Protein AF-A0A821GFJ9-F1 (afdb_monomer_lite)

Structure (mmCIF, N/CA/C/O backbone):
data_AF-A0A821GFJ9-F1
#
_entry.id   AF-A0A821GFJ9-F1
#
loop_
_atom_site.group_PDB
_atom_site.id
_atom_site.type_symbol
_atom_site.label_atom_id
_atom_site.label_alt_id
_atom_site.label_comp_id
_atom_site.label_asym_id
_atom_site.label_entity_id
_atom_site.label_seq_id
_atom_site.pdbx_PDB_ins_code
_atom_site.Cartn_x
_atom_site.Cartn_y
_atom_site.Cartn_z
_atom_site.occupancy
_atom_site.B_iso_or_equiv
_atom_site.auth_seq_id
_atom_site.auth_comp_id
_atom_site.auth_asym_id
_atom_site.auth_atom_id
_atom_site.pdbx_PDB_model_num
ATOM 1 N N . CYS A 1 1 ? -4.600 13.413 -2.734 1.00 59.47 1 CYS A N 1
ATOM 2 C CA . CYS A 1 1 ? -5.164 12.152 -3.222 1.00 59.47 1 CYS A CA 1
ATOM 3 C C . CYS A 1 1 ? -5.740 12.425 -4.587 1.00 59.47 1 CYS A C 1
ATOM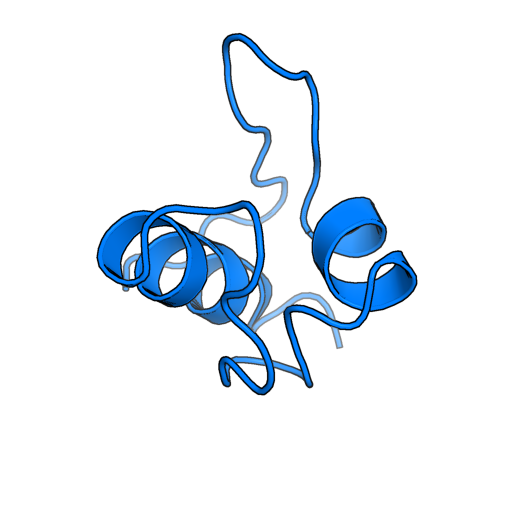 5 O O . CYS A 1 1 ? -6.786 13.052 -4.689 1.00 59.47 1 CYS A O 1
ATOM 7 N N . SER A 1 2 ? -4.965 12.108 -5.614 1.00 51.81 2 SER A N 1
ATOM 8 C CA . SER A 1 2 ? -5.441 12.200 -6.985 1.00 51.81 2 SER A CA 1
ATOM 9 C C . SER A 1 2 ? -5.859 10.791 -7.342 1.00 51.81 2 SER A C 1
ATOM 11 O O . SER A 1 2 ? -5.024 9.892 -7.363 1.00 51.81 2 SER A O 1
ATOM 13 N N . ASP A 1 3 ? -7.161 10.611 -7.475 1.00 49.81 3 ASP A N 1
ATOM 14 C CA . ASP A 1 3 ? -7.786 9.339 -7.780 1.00 49.81 3 ASP A CA 1
ATOM 15 C C . ASP A 1 3 ? -7.255 8.814 -9.120 1.00 49.81 3 ASP A C 1
ATOM 17 O O . ASP A 1 3 ? -7.354 9.495 -10.144 1.00 49.81 3 ASP A O 1
ATOM 21 N N . LEU A 1 4 ? -6.612 7.647 -9.097 1.00 55.69 4 LEU A N 1
ATOM 22 C CA . LEU A 1 4 ? -6.160 6.968 -10.304 1.00 55.69 4 LEU A CA 1
ATOM 23 C C . LEU A 1 4 ? -6.890 5.637 -10.376 1.00 55.69 4 LEU A C 1
ATOM 25 O O . LEU A 1 4 ? -6.487 4.649 -9.761 1.00 55.69 4 LEU A O 1
ATOM 29 N N . ALA A 1 5 ? -7.962 5.616 -11.164 1.00 54.97 5 ALA A N 1
ATOM 30 C CA . ALA A 1 5 ? -8.544 4.371 -11.632 1.00 54.97 5 ALA A CA 1
ATOM 31 C C . ALA A 1 5 ? -7.425 3.501 -12.237 1.00 54.97 5 ALA A C 1
ATOM 33 O O . ALA A 1 5 ? -6.756 3.913 -13.185 1.00 54.97 5 ALA A O 1
ATOM 34 N N . GLY A 1 6 ? -7.203 2.318 -11.656 1.00 60.25 6 GLY A N 1
ATOM 35 C CA . GLY A 1 6 ? -6.118 1.418 -12.057 1.00 60.25 6 GLY A CA 1
ATOM 36 C C . GLY A 1 6 ? -4.772 1.669 -11.371 1.00 60.25 6 GLY A C 1
ATOM 37 O O . GLY A 1 6 ? -3.742 1.353 -11.962 1.00 60.25 6 GLY A O 1
ATOM 38 N N . TYR A 1 7 ? -4.758 2.231 -10.154 1.00 71.00 7 TYR A N 1
ATOM 39 C CA . TYR A 1 7 ? -3.530 2.373 -9.367 1.00 71.00 7 TYR A CA 1
ATOM 40 C C . TYR A 1 7 ? -2.735 1.056 -9.293 1.00 71.00 7 TYR A C 1
ATOM 42 O O . TYR A 1 7 ? -3.255 0.005 -8.900 1.00 71.00 7 TYR A O 1
ATOM 50 N N . PHE A 1 8 ? -1.456 1.163 -9.651 1.00 73.00 8 PHE A N 1
ATOM 51 C CA . PHE A 1 8 ? -0.457 0.106 -9.643 1.00 73.00 8 PHE A CA 1
ATOM 52 C C . PHE A 1 8 ? 0.836 0.672 -9.054 1.00 73.00 8 PHE A C 1
ATOM 54 O O . PHE A 1 8 ? 1.372 1.663 -9.554 1.00 73.00 8 PHE A O 1
ATOM 61 N N . GLU A 1 9 ? 1.329 0.054 -7.987 1.00 77.00 9 GLU A N 1
ATOM 62 C CA . GLU A 1 9 ? 2.580 0.430 -7.345 1.00 77.00 9 GLU A CA 1
ATOM 63 C C . GLU A 1 9 ? 3.761 -0.119 -8.150 1.00 77.00 9 GLU A C 1
ATOM 65 O O . GLU A 1 9 ? 4.081 -1.312 -8.106 1.00 77.00 9 GLU A O 1
ATOM 70 N N . GLU A 1 10 ? 4.433 0.758 -8.894 1.00 68.88 10 GLU A N 1
ATOM 71 C CA . GLU A 1 10 ? 5.673 0.390 -9.571 1.00 68.88 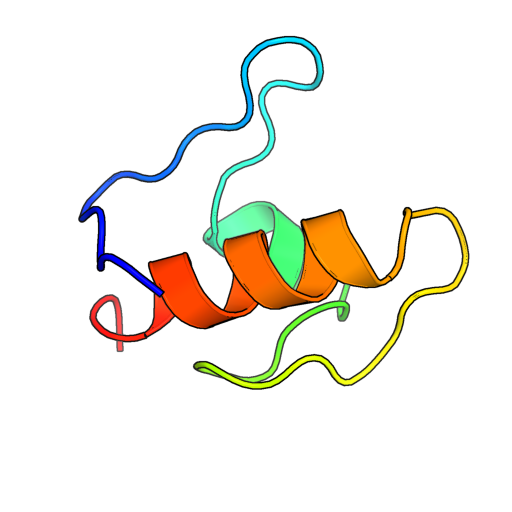10 GLU A CA 1
ATOM 72 C C . GLU A 1 10 ? 6.739 -0.028 -8.544 1.00 68.88 10 GLU A C 1
ATOM 74 O O . GLU A 1 10 ? 7.095 0.723 -7.639 1.00 68.88 10 GLU A O 1
ATOM 79 N N . GLY A 1 11 ? 7.257 -1.249 -8.695 1.00 77.38 11 GLY A N 1
ATOM 80 C CA . GLY A 1 11 ? 8.295 -1.827 -7.836 1.00 77.38 11 GLY A CA 1
ATOM 81 C C . GLY A 1 11 ? 7.820 -3.031 -7.025 1.00 77.38 11 GLY A C 1
ATOM 82 O O . GLY A 1 11 ? 8.534 -4.029 -6.961 1.00 77.38 11 GLY A O 1
ATOM 83 N N 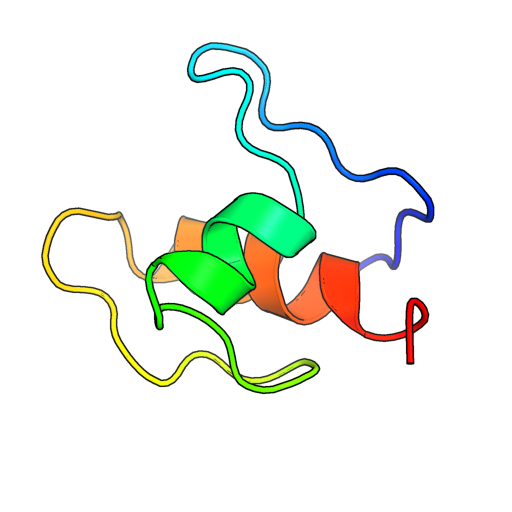. THR A 1 12 ? 6.609 -2.985 -6.472 1.00 78.75 12 THR A N 1
ATOM 84 C CA . THR A 1 12 ? 5.999 -4.128 -5.762 1.00 78.75 12 THR A CA 1
ATOM 85 C C . THR A 1 12 ? 4.929 -4.826 -6.595 1.00 78.75 12 THR A C 1
ATOM 87 O O . THR A 1 12 ? 4.645 -6.001 -6.378 1.00 78.75 12 THR A O 1
ATOM 90 N N . GLY A 1 13 ? 4.357 -4.124 -7.577 1.00 78.31 13 GLY A N 1
ATOM 91 C CA . GLY A 1 13 ? 3.264 -4.615 -8.407 1.00 78.31 13 GLY A CA 1
ATOM 92 C C . GLY A 1 13 ? 1.921 -4.688 -7.684 1.00 78.31 13 GLY A C 1
ATOM 93 O O . GLY A 1 13 ? 0.989 -5.312 -8.190 1.00 78.31 13 GLY A O 1
ATOM 94 N N . HIS A 1 14 ? 1.815 -4.081 -6.501 1.00 80.81 14 HIS A N 1
ATOM 95 C CA . HIS A 1 14 ? 0.579 -4.065 -5.733 1.00 80.81 14 HIS A CA 1
ATOM 96 C C . HIS A 1 14 ? -0.446 -3.116 -6.353 1.00 80.81 14 HIS A C 1
ATOM 98 O O . HIS A 1 14 ? -0.127 -2.007 -6.774 1.00 80.81 14 HIS A O 1
ATOM 104 N N . THR A 1 15 ? -1.700 -3.544 -6.371 1.00 79.19 15 THR A N 1
ATOM 105 C CA . THR A 1 15 ? -2.845 -2.739 -6.793 1.00 79.19 15 THR A CA 1
ATOM 106 C C . THR A 1 15 ? -3.693 -2.372 -5.588 1.00 79.19 15 THR A C 1
ATOM 108 O O . THR A 1 15 ? -3.521 -2.896 -4.486 1.00 79.19 15 THR A O 1
ATOM 111 N N . CYS A 1 16 ? -4.673 -1.505 -5.809 1.00 75.62 16 CYS A N 1
ATOM 112 C CA . CYS A 1 16 ? -5.686 -1.201 -4.808 1.00 75.62 16 CYS A CA 1
ATOM 113 C C . CYS A 1 16 ? -6.354 -2.434 -4.187 1.00 75.62 16 CYS A C 1
ATOM 115 O O . CYS A 1 16 ? -6.532 -2.482 -2.973 1.00 75.62 16 CYS A O 1
ATOM 117 N N . GLU A 1 17 ? -6.665 -3.454 -4.990 1.00 77.81 17 GLU A N 1
ATOM 118 C CA . GLU A 1 17 ? -7.217 -4.713 -4.479 1.00 77.81 17 GLU A CA 1
ATOM 119 C C . GLU A 1 17 ? -6.245 -5.414 -3.535 1.00 77.81 17 GLU A C 1
ATOM 121 O O . GLU A 1 17 ? -6.659 -5.882 -2.482 1.00 77.81 17 GLU A O 1
ATOM 126 N N . THR A 1 18 ? -4.949 -5.429 -3.857 1.00 81.62 18 THR A N 1
ATOM 127 C CA . THR A 1 18 ? -3.941 -6.050 -2.987 1.00 81.62 18 THR A CA 1
ATOM 128 C C . THR A 1 18 ? -3.840 -5.320 -1.649 1.00 81.62 18 THR A C 1
ATOM 130 O O . THR A 1 18 ? -3.730 -5.942 -0.600 1.00 81.62 18 THR A O 1
ATOM 133 N N . TYR A 1 19 ? -3.942 -3.992 -1.667 1.00 78.38 19 TYR A N 1
ATOM 134 C CA . TYR A 1 19 ? -3.934 -3.164 -0.463 1.00 78.38 19 TYR A CA 1
ATOM 135 C C . TYR A 1 19 ? -5.170 -3.361 0.431 1.00 78.38 19 TYR A C 1
ATOM 137 O O . TYR A 1 19 ? -5.062 -3.302 1.660 1.00 78.38 19 TYR A O 1
ATOM 145 N N . ILE A 1 20 ? -6.334 -3.611 -0.171 1.00 78.69 20 ILE A N 1
ATOM 146 C CA . ILE A 1 20 ? -7.565 -3.966 0.548 1.00 78.69 20 ILE A CA 1
ATOM 147 C C . ILE A 1 20 ? -7.462 -5.392 1.107 1.00 78.69 20 ILE A C 1
ATOM 149 O O . ILE A 1 20 ? -7.764 -5.600 2.280 1.00 78.69 20 ILE A O 1
ATOM 153 N N . ASP A 1 21 ? -6.991 -6.352 0.307 1.00 83.44 21 ASP A N 1
ATOM 154 C CA . ASP A 1 21 ? -6.839 -7.761 0.700 1.00 83.44 21 ASP A CA 1
ATOM 155 C C . ASP A 1 21 ? -5.846 -7.930 1.861 1.00 83.44 21 ASP A C 1
ATOM 157 O O . ASP A 1 21 ? -6.112 -8.639 2.830 1.00 83.44 21 ASP A O 1
ATOM 161 N N . TYR A 1 22 ? -4.750 -7.168 1.840 1.00 83.56 22 TYR A N 1
ATOM 162 C CA . TYR A 1 22 ? -3.782 -7.104 2.937 1.00 83.56 22 TYR A CA 1
ATOM 163 C C . TYR A 1 22 ? -4.292 -6.357 4.179 1.00 83.56 22 TYR A C 1
ATOM 165 O O . TYR A 1 22 ? -3.621 -6.345 5.211 1.00 83.56 22 TYR A O 1
ATOM 173 N N . GLY A 1 23 ? -5.470 -5.732 4.107 1.00 83.19 23 GLY A N 1
ATOM 174 C CA . GLY A 1 23 ? -6.071 -5.010 5.224 1.00 83.19 23 GLY A CA 1
ATOM 175 C C . GLY A 1 23 ? -5.379 -3.688 5.547 1.00 83.19 23 GLY A C 1
ATOM 176 O O . GLY A 1 23 ? -5.502 -3.198 6.667 1.00 83.19 23 GLY A O 1
ATOM 177 N N . PHE A 1 24 ? -4.653 -3.092 4.597 1.00 82.69 24 PHE A N 1
ATOM 178 C CA . PHE A 1 24 ? -4.096 -1.747 4.755 1.00 82.69 24 PHE A CA 1
ATOM 179 C C . PHE A 1 24 ? -5.159 -0.669 4.536 1.00 82.69 24 PHE A C 1
ATOM 181 O O . PHE A 1 24 ? -5.119 0.378 5.190 1.00 82.69 24 PHE A O 1
ATOM 188 N N . CYS A 1 25 ? -6.136 -0.949 3.668 1.00 81.00 25 CYS A N 1
ATOM 189 C CA . CYS A 1 25 ? -7.169 -0.005 3.259 1.00 81.00 25 CYS A CA 1
ATOM 190 C C . CYS A 1 25 ? -8.583 -0.503 3.562 1.00 81.00 25 CYS A C 1
ATOM 192 O O . CYS A 1 25 ? -8.908 -1.669 3.357 1.00 81.00 25 CYS A O 1
ATOM 194 N N . ASN A 1 26 ? -9.449 0.421 3.975 1.00 79.56 26 ASN A N 1
ATOM 195 C CA . ASN A 1 26 ? -10.899 0.257 3.988 1.00 79.56 26 ASN A CA 1
ATOM 196 C C . ASN A 1 26 ? -11.514 1.422 3.196 1.00 79.56 26 ASN A C 1
ATOM 198 O O . ASN A 1 26 ? -11.569 2.558 3.679 1.00 79.56 26 ASN A O 1
ATOM 202 N N . GLY A 1 27 ? -11.886 1.157 1.940 1.00 74.81 27 GLY A N 1
ATOM 203 C CA . GLY A 1 27 ? -12.235 2.203 0.977 1.00 74.81 27 GLY A CA 1
ATOM 204 C C . GLY A 1 27 ? -11.067 3.173 0.758 1.00 74.81 27 GLY A C 1
ATOM 205 O O . GLY A 1 27 ? -9.947 2.748 0.493 1.00 74.81 27 GLY A O 1
ATOM 206 N N . THR A 1 28 ? -11.315 4.475 0.932 1.00 75.88 28 THR A N 1
ATOM 207 C CA . THR A 1 28 ? -10.297 5.545 0.841 1.00 75.88 28 THR A CA 1
ATOM 208 C C . THR A 1 28 ? -9.377 5.662 2.055 1.00 75.88 28 THR A C 1
ATOM 210 O O . THR A 1 28 ? -8.440 6.463 2.045 1.00 75.88 28 THR A O 1
ATOM 213 N N . SER A 1 29 ? -9.667 4.938 3.138 1.00 79.06 29 SER A N 1
ATOM 214 C CA . SER A 1 29 ? -9.050 5.170 4.444 1.00 79.06 29 SER A CA 1
ATOM 215 C C . SER A 1 29 ? -8.004 4.114 4.774 1.00 79.06 29 SER A C 1
ATOM 217 O O . SER A 1 29 ? -8.236 2.922 4.593 1.00 79.06 29 SER A O 1
ATOM 219 N N . VAL A 1 30 ? -6.871 4.553 5.321 1.00 85.00 30 VAL A N 1
ATOM 220 C CA . VAL A 1 30 ? -5.844 3.660 5.873 1.00 85.00 30 VAL A CA 1
ATOM 221 C C . VAL A 1 30 ? -6.312 3.138 7.222 1.00 85.00 30 VAL A C 1
ATOM 223 O O . VAL A 1 30 ? -6.660 3.928 8.100 1.00 85.00 30 VAL A O 1
ATOM 226 N N . VAL A 1 31 ? -6.284 1.822 7.402 1.00 86.56 31 VAL A N 1
ATOM 227 C CA . VAL A 1 31 ? -6.629 1.163 8.672 1.00 86.56 31 VAL A CA 1
ATOM 228 C C . VAL A 1 31 ? -5.434 0.457 9.314 1.00 86.56 31 VAL A C 1
ATOM 230 O O . VAL A 1 31 ? -5.436 0.246 10.525 1.00 86.56 31 VAL A O 1
ATOM 233 N N . ALA A 1 32 ? -4.387 0.162 8.539 1.00 83.44 32 ALA A N 1
ATOM 234 C CA . ALA A 1 32 ? -3.133 -0.388 9.039 1.00 83.44 32 ALA A CA 1
ATOM 235 C C . ALA A 1 32 ? -1.936 0.109 8.214 1.00 83.44 32 ALA A C 1
ATOM 237 O O . ALA A 1 32 ? -2.040 0.304 7.006 1.00 83.44 32 ALA A O 1
ATOM 238 N N . THR A 1 33 ? -0.787 0.287 8.871 1.00 78.62 33 THR A N 1
ATOM 239 C CA . THR A 1 33 ? 0.488 0.685 8.236 1.00 78.62 33 THR A CA 1
ATOM 240 C C . THR A 1 33 ? 1.658 -0.214 8.642 1.00 78.62 33 THR A C 1
ATOM 242 O O . THR A 1 33 ? 2.81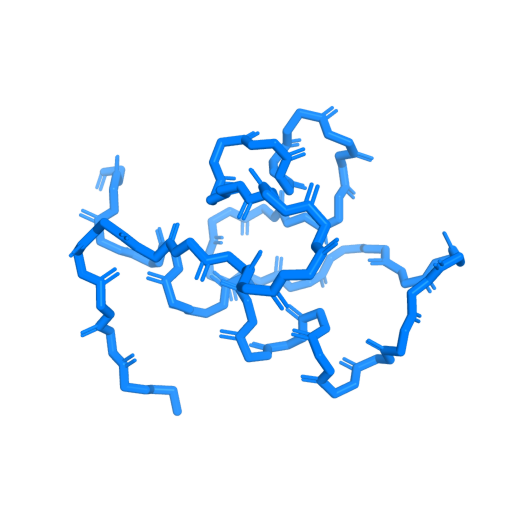8 0.079 8.369 1.00 78.62 33 THR A O 1
ATOM 245 N N . SER A 1 34 ? 1.399 -1.332 9.323 1.00 77.81 34 SER A N 1
ATOM 246 C CA . SER A 1 34 ? 2.466 -2.242 9.743 1.00 77.81 34 SER A CA 1
ATOM 247 C C . SER A 1 34 ? 3.097 -2.927 8.531 1.00 77.81 34 SER A C 1
ATOM 249 O O . SER A 1 34 ? 2.472 -3.774 7.906 1.00 77.81 34 SER A O 1
ATOM 251 N N . GLY A 1 35 ? 4.348 -2.576 8.222 1.00 74.31 35 GLY A N 1
ATOM 252 C CA . GLY A 1 35 ? 5.082 -3.131 7.078 1.00 74.31 35 GLY A CA 1
ATOM 253 C C . GLY A 1 35 ? 5.042 -2.271 5.813 1.00 74.31 35 GLY A C 1
ATOM 254 O O . GLY A 1 35 ? 5.599 -2.684 4.801 1.00 74.31 35 GLY A O 1
ATOM 255 N N . ILE A 1 36 ? 4.451 -1.075 5.875 1.00 76.38 36 ILE A N 1
ATOM 256 C CA . ILE A 1 36 ? 4.480 -0.084 4.798 1.00 76.38 36 ILE A CA 1
ATOM 257 C C . ILE A 1 36 ? 4.693 1.324 5.362 1.00 76.38 36 ILE A C 1
ATOM 259 O O . ILE A 1 36 ? 4.333 1.622 6.498 1.00 76.38 36 ILE A O 1
ATOM 263 N N . ASP A 1 37 ? 5.280 2.211 4.564 1.00 81.75 37 ASP A N 1
ATOM 264 C CA . ASP A 1 37 ? 5.314 3.630 4.885 1.00 81.75 37 ASP A CA 1
ATOM 265 C C . ASP A 1 37 ? 3.892 4.219 5.003 1.00 81.75 37 ASP A C 1
ATOM 267 O O . ASP A 1 37 ? 3.034 4.028 4.140 1.00 81.75 37 ASP A O 1
ATOM 271 N N . SER A 1 38 ? 3.635 4.958 6.082 1.00 75.62 38 SER A N 1
ATOM 272 C CA . SER A 1 38 ? 2.311 5.520 6.367 1.00 75.62 38 SER A CA 1
ATOM 273 C C . SER A 1 38 ? 1.835 6.513 5.302 1.00 75.62 38 SER A C 1
ATOM 275 O O . SER A 1 38 ? 0.635 6.583 5.042 1.00 75.62 38 SER A O 1
ATOM 277 N N . ALA A 1 39 ? 2.740 7.278 4.682 1.00 77.81 39 ALA A N 1
ATOM 278 C CA . ALA A 1 39 ? 2.379 8.214 3.623 1.00 77.81 39 ALA A CA 1
ATOM 279 C C . ALA A 1 39 ? 2.067 7.467 2.321 1.00 77.81 39 ALA A C 1
ATOM 281 O O . ALA A 1 39 ? 1.089 7.811 1.655 1.00 77.81 39 ALA A O 1
ATOM 282 N N . ALA A 1 40 ? 2.828 6.411 2.011 1.00 76.56 40 ALA A N 1
ATOM 283 C CA . ALA A 1 40 ? 2.522 5.510 0.901 1.00 76.56 40 ALA A CA 1
ATOM 284 C C . ALA A 1 40 ? 1.146 4.861 1.089 1.00 76.56 40 ALA A C 1
ATOM 286 O O . ALA A 1 40 ? 0.291 4.986 0.220 1.00 76.56 40 ALA A O 1
ATOM 287 N N . ALA A 1 41 ? 0.864 4.289 2.264 1.00 78.19 41 ALA A N 1
ATOM 288 C CA . ALA A 1 41 ? -0.448 3.721 2.571 1.00 78.19 41 ALA A CA 1
ATOM 289 C C . ALA A 1 41 ? -1.579 4.744 2.371 1.00 78.19 41 ALA A C 1
ATOM 291 O O . ALA A 1 41 ? -2.599 4.436 1.761 1.00 78.19 41 ALA A O 1
ATOM 292 N N . GLN A 1 42 ? -1.391 5.985 2.824 1.00 77.75 42 GLN A N 1
ATOM 293 C CA . GLN A 1 42 ? -2.398 7.040 2.702 1.00 77.75 42 GLN A CA 1
ATOM 294 C C . GLN A 1 42 ? -2.628 7.492 1.263 1.00 77.75 42 GLN A C 1
ATOM 296 O O . GLN A 1 42 ? -3.764 7.766 0.869 1.00 77.75 42 GLN A O 1
ATOM 301 N N . GLN A 1 43 ? -1.565 7.546 0.468 1.00 78.06 43 GLN A N 1
ATOM 302 C CA . GLN A 1 43 ? -1.656 7.837 -0.953 1.00 78.06 43 GLN A CA 1
ATOM 303 C C . GLN A 1 43 ? -2.344 6.689 -1.704 1.00 78.0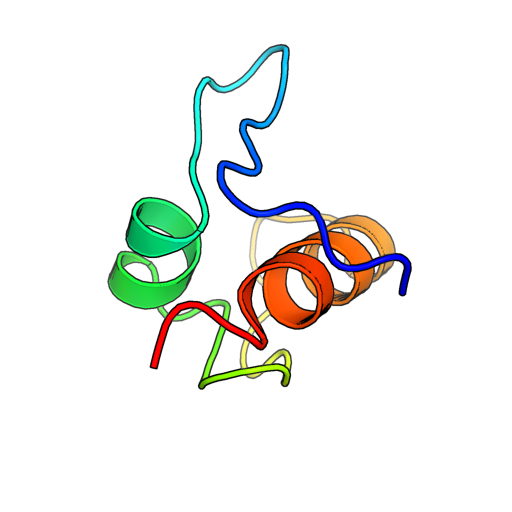6 43 GLN A C 1
ATOM 305 O O . GLN A 1 43 ? -3.226 6.953 -2.521 1.00 78.06 43 GLN A O 1
ATOM 3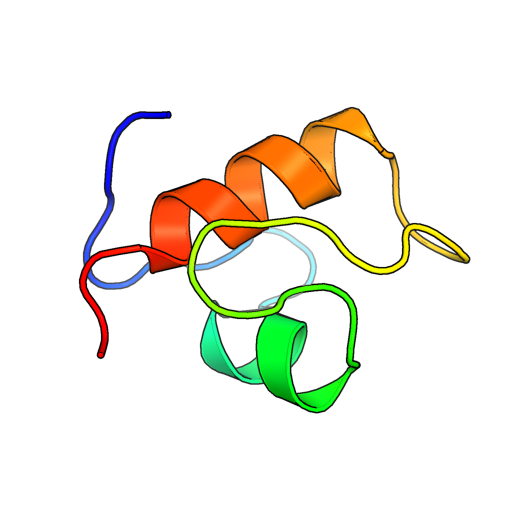10 N N . ASN A 1 44 ? -2.008 5.447 -1.354 1.00 76.75 44 ASN A N 1
ATOM 311 C CA . ASN A 1 44 ? -2.490 4.227 -1.990 1.00 76.75 44 ASN A CA 1
ATOM 312 C C . ASN A 1 44 ? -3.965 3.984 -1.676 1.00 76.75 44 ASN A C 1
ATOM 314 O O . ASN A 1 44 ? -4.773 3.957 -2.597 1.00 76.75 44 ASN A O 1
ATOM 318 N N . CYS A 1 45 ? -4.354 3.925 -0.397 1.00 79.06 45 CYS A N 1
ATOM 319 C CA . CYS A 1 45 ? -5.756 3.742 -0.010 1.00 79.06 45 CYS A CA 1
ATOM 320 C C . CYS A 1 45 ? -6.647 4.827 -0.593 1.00 79.06 45 CYS A C 1
ATOM 322 O O . CYS A 1 45 ? -7.747 4.550 -1.058 1.00 79.06 45 CYS A O 1
ATOM 324 N N . CYS A 1 46 ? -6.167 6.068 -0.619 1.00 77.62 46 CYS A N 1
ATOM 325 C CA . CYS A 1 46 ? -6.971 7.131 -1.176 1.00 77.62 46 CYS A CA 1
ATOM 326 C C . CYS A 1 46 ? -7.096 7.042 -2.709 1.00 77.62 46 CYS A C 1
ATOM 328 O O . CYS A 1 46 ? -8.169 7.329 -3.234 1.00 77.62 46 CYS A O 1
ATOM 330 N N . ALA A 1 47 ? -6.063 6.584 -3.428 1.00 72.00 47 ALA A N 1
ATOM 331 C CA . ALA A 1 47 ? -6.164 6.296 -4.863 1.00 72.00 47 ALA A CA 1
ATOM 332 C C . ALA A 1 47 ? -7.184 5.183 -5.187 1.00 72.00 47 ALA A C 1
ATOM 334 O O . ALA A 1 47 ? -7.665 5.119 -6.314 1.00 72.00 47 ALA A O 1
ATOM 335 N N . CYS A 1 48 ? -7.549 4.350 -4.205 1.00 69.75 48 CYS A N 1
ATOM 336 C CA . CYS A 1 48 ? -8.550 3.286 -4.335 1.00 69.75 48 CYS A CA 1
ATOM 337 C C . CYS A 1 48 ? -10.002 3.752 -4.169 1.00 69.75 48 CYS A C 1
ATOM 339 O O . CYS A 1 48 ? -10.925 2.945 -4.278 1.00 69.75 48 CYS A O 1
ATOM 341 N N . GLY A 1 49 ? -10.218 5.039 -3.892 1.00 61.84 49 GLY A N 1
ATOM 342 C CA . GLY A 1 49 ? -11.498 5.591 -3.462 1.00 61.84 49 GLY A CA 1
ATOM 343 C C . GLY A 1 49 ? -12.680 5.487 -4.412 1.00 61.84 49 GLY A C 1
ATOM 344 O O . GLY A 1 49 ? -13.808 5.603 -3.943 1.00 61.84 49 GLY A O 1
ATOM 345 N N . ASN A 1 50 ? -12.441 5.257 -5.703 1.00 55.59 50 ASN A N 1
ATOM 346 C CA . ASN A 1 50 ? -13.488 5.148 -6.723 1.00 55.59 50 ASN A CA 1
ATOM 347 C C . ASN A 1 50 ? -13.675 3.728 -7.298 1.00 55.59 50 ASN A C 1
ATOM 349 O O . ASN A 1 50 ? -14.372 3.579 -8.299 1.00 55.59 50 ASN A O 1
ATOM 353 N N . TYR A 1 51 ? -13.068 2.683 -6.715 1.00 51.06 51 TYR A N 1
ATOM 354 C CA . TYR A 1 51 ? -13.263 1.293 -7.180 1.00 51.06 51 TYR A CA 1
ATOM 355 C C . TYR A 1 51 ? -14.432 0.553 -6.486 1.00 51.06 51 TYR A C 1
ATOM 357 O O . TYR A 1 51 ? -14.638 -0.632 -6.739 1.00 51.06 51 TYR A O 1
ATOM 365 N N . LEU A 1 52 ? -15.198 1.231 -5.620 1.00 45.91 52 LEU A N 1
ATOM 366 C CA . LEU A 1 52 ? -16.373 0.689 -4.916 1.00 45.91 52 LEU A CA 1
ATOM 367 C C . LEU A 1 52 ? -17.664 1.405 -5.320 1.00 45.91 52 LEU A C 1
ATOM 369 O O . LEU A 1 52 ? -17.658 2.656 -5.339 1.00 45.91 52 LEU A O 1
#

Radius of gyration: 9.45 Å; chains: 1; bounding box: 25×20×22 Å

Secondary structure (DSSP, 8-state):
----TT-B-TTT--BHHHHHHTTSEETTEE---TTS-HHHHHHHHHHTTT--

Sequence (52 aa):
CSDLAGYFEEGTGHTCETYIDYGFCNGTSVVATSGIDSAAAQQNCCACGNYL

pLDDT: mean 73.64, std 10.11, range [45.91, 86.56]

Foldseek 3Di:
DPADDFDADPPPRDALVNCVVVVQEDQQDGPDQVPHDPVCSNVRSNNRNPVD

Organism: NCBI:txid392032